Protein AF-A0A5B8KU85-F1 (afdb_monomer)

Solvent-accessible surface area (backbone atoms only — not comparable to full-atom values): 4201 Å² total; per-residue (Å²): 85,73,48,79,49,76,48,77,56,95,94,36,84,43,81,46,75,49,74,78,46,80,67,98,59,93,73,64,52,75,54,101,89,48,78,44,42,68,50,74,60,89,95,45,77,44,77,50,53,71,74,56,41,55,55,49,46,60,71,75,65,62,131

Structure (mmCIF, N/CA/C/O backbone):
data_AF-A0A5B8KU85-F1
#
_entry.id   AF-A0A5B8KU85-F1
#
loop_
_atom_site.group_PDB
_atom_site.id
_atom_site.type_symbol
_atom_site.label_atom_id
_atom_site.label_alt_id
_atom_site.label_comp_id
_atom_site.label_asym_id
_atom_site.label_entity_id
_atom_site.label_seq_id
_atom_site.pdbx_PDB_ins_code
_atom_site.Cartn_x
_atom_site.Cartn_y
_atom_site.Cartn_z
_atom_site.occupancy
_atom_site.B_iso_or_equiv
_atom_site.auth_seq_id
_atom_site.auth_comp_id
_atom_site.auth_asym_id
_atom_site.auth_atom_id
_atom_site.pdbx_PDB_model_num
ATOM 1 N N . MET A 1 1 ? -10.229 -1.046 -8.149 1.00 79.12 1 MET A N 1
ATOM 2 C CA . MET A 1 1 ? -9.690 -2.104 -9.046 1.00 79.12 1 MET A CA 1
ATOM 3 C C . MET A 1 1 ? -8.211 -1.831 -9.342 1.00 79.12 1 MET A C 1
ATOM 5 O O . MET A 1 1 ? -7.849 -0.658 -9.377 1.00 79.12 1 MET A O 1
ATOM 9 N N . TYR A 1 2 ? -7.362 -2.851 -9.529 1.00 90.25 2 TYR A N 1
ATOM 10 C CA . TYR A 1 2 ? -5.973 -2.665 -9.984 1.00 90.25 2 TYR A CA 1
ATOM 11 C C . TYR A 1 2 ? -5.724 -3.375 -11.315 1.00 90.25 2 TYR A C 1
ATOM 13 O O . TYR A 1 2 ? -6.410 -4.342 -11.640 1.00 90.25 2 TYR A O 1
ATOM 21 N N . GLU A 1 3 ? -4.744 -2.890 -12.066 1.00 95.38 3 GLU A N 1
ATOM 22 C CA . GLU A 1 3 ? -4.257 -3.500 -13.299 1.00 95.38 3 GLU A CA 1
ATOM 23 C C . GLU A 1 3 ? -2.751 -3.732 -13.177 1.00 95.38 3 GLU A C 1
ATOM 25 O O . GLU A 1 3 ? -2.031 -2.895 -12.633 1.00 95.38 3 GLU A O 1
ATOM 30 N N . VAL A 1 4 ? -2.278 -4.882 -13.654 1.00 96.75 4 VAL A N 1
ATOM 31 C CA . VAL A 1 4 ? -0.847 -5.196 -13.712 1.00 96.75 4 VAL A CA 1
ATOM 32 C C . VAL A 1 4 ? -0.466 -5.368 -15.166 1.00 96.75 4 VAL A C 1
ATOM 34 O O . VAL A 1 4 ? -1.074 -6.164 -15.880 1.00 96.75 4 VAL A O 1
ATOM 37 N N . ARG A 1 5 ? 0.570 -4.652 -15.587 1.00 97.19 5 ARG A N 1
ATOM 38 C CA . ARG A 1 5 ? 1.164 -4.782 -16.916 1.00 97.19 5 ARG A CA 1
ATOM 39 C C . ARG A 1 5 ? 2.676 -4.852 -16.803 1.00 97.19 5 ARG A C 1
ATOM 41 O O . ARG A 1 5 ? 3.269 -4.262 -15.903 1.00 97.19 5 ARG A O 1
ATOM 48 N N . PHE A 1 6 ? 3.297 -5.573 -17.723 1.00 97.75 6 PHE A N 1
ATOM 49 C CA . PHE A 1 6 ? 4.747 -5.700 -17.783 1.00 97.75 6 PHE A CA 1
ATOM 50 C C . PHE A 1 6 ? 5.288 -4.870 -18.941 1.00 97.75 6 PHE A C 1
ATOM 52 O O . PHE A 1 6 ? 4.664 -4.790 -19.999 1.00 97.75 6 PHE A O 1
ATOM 59 N N . ALA A 1 7 ? 6.440 -4.243 -18.734 1.00 97.50 7 ALA A N 1
ATOM 60 C CA . ALA A 1 7 ? 7.133 -3.471 -19.755 1.00 97.50 7 ALA A CA 1
ATOM 61 C C . ALA A 1 7 ? 8.638 -3.725 -19.671 1.00 97.50 7 ALA A C 1
AT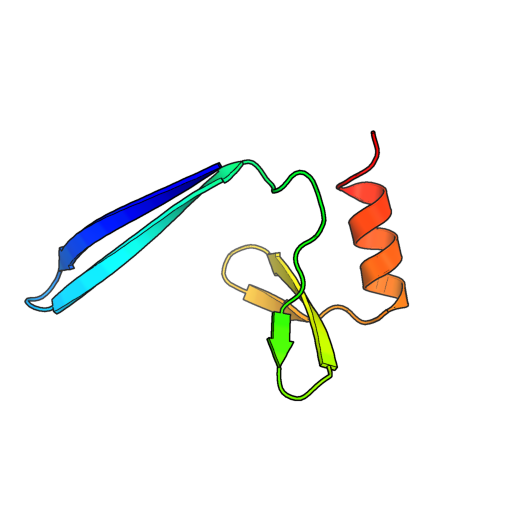OM 63 O O . ALA A 1 7 ? 9.155 -4.083 -18.614 1.00 97.50 7 ALA A O 1
ATOM 64 N N . THR A 1 8 ? 9.342 -3.512 -20.779 1.00 98.12 8 THR A N 1
ATOM 65 C CA . THR A 1 8 ? 10.806 -3.477 -20.781 1.00 98.12 8 THR A CA 1
ATOM 66 C C . THR A 1 8 ? 11.261 -2.029 -20.653 1.00 98.12 8 THR A C 1
ATOM 68 O O . THR A 1 8 ? 10.851 -1.178 -21.442 1.00 98.12 8 THR A O 1
ATOM 71 N N . HIS A 1 9 ? 12.106 -1.745 -19.667 1.00 96.88 9 HIS A N 1
ATOM 72 C CA . HIS A 1 9 ? 12.726 -0.440 -19.456 1.00 96.88 9 HIS A CA 1
ATOM 73 C C . HIS A 1 9 ? 14.203 -0.652 -19.126 1.00 96.88 9 HIS A C 1
ATOM 75 O O . HIS A 1 9 ? 14.510 -1.431 -18.228 1.00 96.88 9 HIS A O 1
ATOM 81 N N . GLU A 1 10 ? 15.107 -0.009 -19.873 1.00 96.94 10 GLU A N 1
ATOM 82 C CA . GLU A 1 10 ? 16.564 -0.183 -19.715 1.00 96.94 10 GLU A CA 1
ATOM 83 C C . GLU A 1 10 ? 16.990 -1.664 -19.684 1.00 96.94 10 GLU A C 1
ATOM 85 O O . GLU A 1 10 ? 17.676 -2.111 -18.768 1.00 96.94 10 GLU A O 1
ATOM 90 N N . GLU A 1 11 ? 16.501 -2.449 -20.653 1.00 97.38 11 GLU A N 1
ATOM 91 C CA . GLU A 1 11 ? 16.755 -3.899 -20.775 1.00 97.38 11 GLU A CA 1
ATOM 92 C C . GLU A 1 11 ? 16.254 -4.757 -19.593 1.00 97.38 11 GLU A C 1
ATOM 94 O O . GLU A 1 11 ? 16.452 -5.971 -19.571 1.00 97.38 11 GLU A O 1
ATOM 99 N N . LYS A 1 12 ? 15.5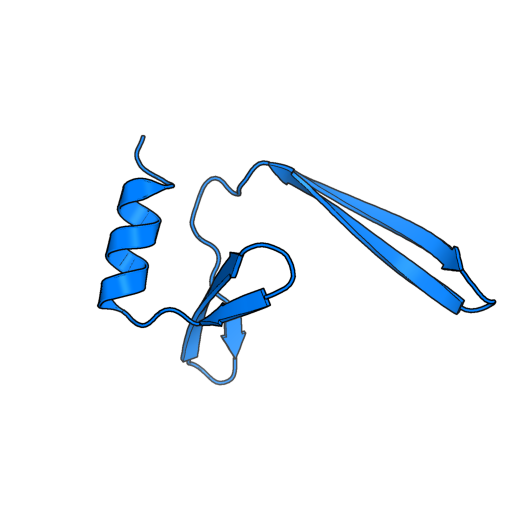38 -4.165 -18.629 1.00 97.94 12 LYS A N 1
ATOM 100 C CA . LYS A 1 12 ? 14.942 -4.864 -17.487 1.00 97.94 12 LYS A CA 1
ATOM 101 C C . LYS A 1 12 ? 13.444 -5.035 -17.680 1.00 97.94 12 LYS A C 1
ATOM 103 O O . LYS A 1 12 ? 12.745 -4.119 -18.113 1.00 97.94 12 LYS A O 1
ATOM 108 N N . LEU A 1 13 ? 12.940 -6.208 -17.304 1.00 97.69 13 LEU A N 1
ATOM 109 C CA . LEU A 1 13 ? 11.506 -6.451 -17.197 1.00 97.69 13 LEU A CA 1
ATOM 110 C C . LEU A 1 13 ? 10.988 -5.803 -15.909 1.00 97.69 13 LEU A C 1
ATOM 112 O O . LEU A 1 13 ? 11.419 -6.162 -14.814 1.00 97.69 13 LEU A O 1
ATOM 116 N N . VAL A 1 14 ? 10.059 -4.860 -16.039 1.00 97.88 14 VAL A N 1
ATOM 117 C CA . VAL A 1 14 ? 9.428 -4.165 -14.914 1.00 97.88 14 VAL A CA 1
ATOM 118 C C . VAL A 1 14 ? 7.937 -4.481 -14.854 1.00 97.88 14 VAL A C 1
ATOM 120 O O . VAL A 1 14 ? 7.275 -4.612 -15.885 1.00 97.88 14 VAL A O 1
ATOM 123 N N . ALA A 1 15 ? 7.406 -4.591 -13.636 1.0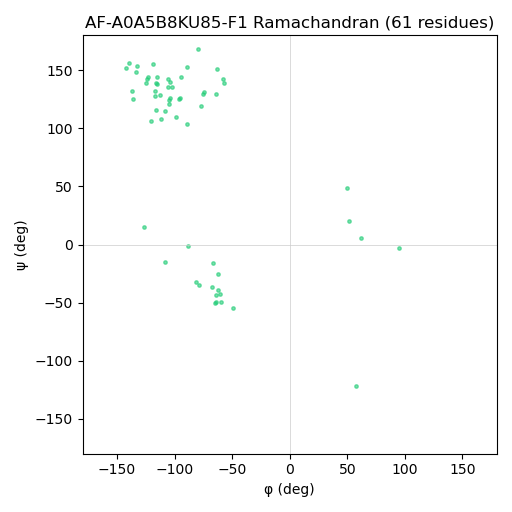0 97.62 15 ALA A N 1
ATOM 124 C CA . ALA A 1 15 ? 5.972 -4.680 -13.385 1.00 97.62 15 ALA A CA 1
ATOM 125 C C . ALA A 1 15 ? 5.431 -3.290 -13.038 1.00 97.62 15 ALA A C 1
ATOM 127 O O . ALA A 1 15 ? 5.916 -2.636 -12.115 1.00 97.62 15 ALA A O 1
ATOM 128 N N . ILE A 1 16 ? 4.415 -2.850 -13.772 1.00 96.81 16 ILE A N 1
ATOM 129 C CA . ILE A 1 16 ? 3.684 -1.612 -13.521 1.00 96.81 16 ILE A CA 1
ATOM 130 C C . ILE A 1 16 ? 2.336 -2.006 -12.922 1.00 96.81 16 ILE A C 1
ATOM 132 O O . ILE A 1 16 ? 1.575 -2.756 -13.536 1.00 96.81 16 ILE A O 1
ATOM 136 N N . VAL A 1 17 ? 2.070 -1.523 -11.709 1.00 95.94 17 VAL A N 1
ATOM 137 C CA . VAL A 1 17 ? 0.832 -1.788 -10.970 1.00 95.94 17 VAL A CA 1
ATOM 138 C C . VAL A 1 17 ? 0.047 -0.487 -10.870 1.00 95.94 17 VAL A C 1
ATOM 140 O O . VAL A 1 17 ? 0.419 0.414 -10.119 1.00 95.94 17 VAL A O 1
ATOM 143 N N . ASP A 1 18 ? -1.044 -0.406 -11.622 1.00 95.12 18 ASP A N 1
ATOM 144 C CA . ASP A 1 18 ? -1.906 0.768 -11.690 1.00 95.12 18 ASP A CA 1
ATOM 145 C C . ASP A 1 18 ? -3.126 0.562 -10.776 1.00 95.12 18 ASP A C 1
ATOM 147 O O . ASP A 1 18 ? -4.011 -0.256 -11.045 1.00 95.12 18 ASP A O 1
ATOM 151 N N . ILE A 1 19 ? -3.177 1.302 -9.663 1.00 92.06 19 ILE A N 1
ATOM 152 C CA . ILE A 1 19 ? -4.316 1.299 -8.733 1.00 92.06 19 ILE A CA 1
ATOM 153 C C . ILE A 1 19 ? -5.315 2.366 -9.188 1.00 92.06 19 ILE A C 1
ATOM 155 O O . ILE A 1 19 ? -5.092 3.555 -8.976 1.00 92.06 19 ILE A O 1
ATOM 159 N N . LYS A 1 20 ? -6.422 1.950 -9.815 1.00 90.19 20 LYS A N 1
ATOM 160 C CA . LYS A 1 20 ? -7.425 2.881 -10.372 1.00 90.19 20 LYS A CA 1
ATOM 161 C C . LYS A 1 20 ? -8.348 3.460 -9.306 1.00 90.19 20 LYS A C 1
ATOM 163 O O . LYS A 1 20 ? -8.759 4.609 -9.390 1.00 90.19 20 LYS A O 1
ATOM 168 N N . GLU A 1 21 ? -8.667 2.657 -8.297 1.00 89.31 21 GLU A N 1
ATOM 169 C CA . GLU A 1 21 ? -9.585 3.036 -7.227 1.00 89.31 21 GLU A CA 1
ATOM 170 C C . GLU A 1 21 ? -9.100 2.484 -5.896 1.00 89.31 21 GLU A C 1
ATOM 172 O O . GLU A 1 21 ? -8.490 1.409 -5.831 1.00 89.31 21 GLU A O 1
ATOM 177 N N . ARG A 1 22 ? -9.454 3.195 -4.827 1.00 86.25 22 ARG A N 1
ATOM 178 C CA . ARG A 1 22 ? -9.295 2.723 -3.456 1.00 86.25 22 ARG A CA 1
ATOM 179 C 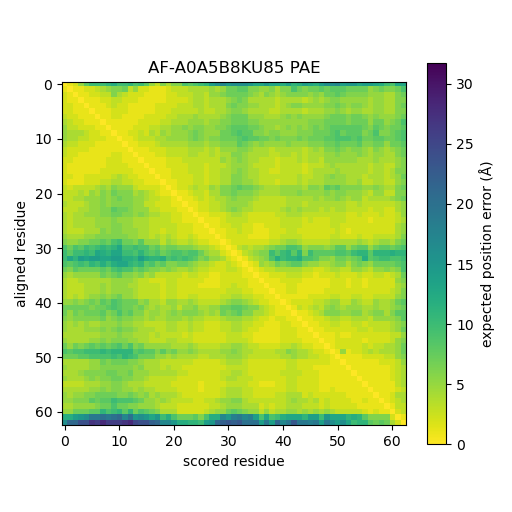C . ARG A 1 22 ? -10.051 1.401 -3.265 1.00 86.25 22 ARG A C 1
ATOM 181 O O . ARG A 1 22 ? -11.132 1.205 -3.811 1.00 86.25 22 ARG A O 1
ATOM 188 N N . ALA A 1 23 ? -9.477 0.488 -2.484 1.00 88.81 23 ALA A N 1
ATOM 189 C CA . ALA A 1 23 ? -10.158 -0.747 -2.104 1.00 88.81 23 ALA A CA 1
ATOM 190 C C . ALA A 1 23 ? -11.418 -0.439 -1.266 1.00 88.81 23 ALA A C 1
ATOM 192 O O . ALA A 1 23 ? -11.408 0.537 -0.523 1.00 88.81 23 ALA A O 1
ATOM 193 N N . PRO A 1 24 ? -12.475 -1.271 -1.297 1.00 88.81 24 PRO A N 1
ATOM 194 C CA . PRO A 1 24 ? -13.694 -1.045 -0.507 1.00 88.81 24 PRO A CA 1
ATOM 195 C C . PRO A 1 24 ? -13.470 -1.169 1.007 1.00 88.81 24 PRO A C 1
ATOM 197 O O . PRO A 1 24 ? -14.298 -0.732 1.796 1.00 88.81 24 PRO A O 1
ATOM 200 N N . LYS A 1 25 ? -12.348 -1.767 1.426 1.00 91.06 25 LYS A N 1
ATOM 201 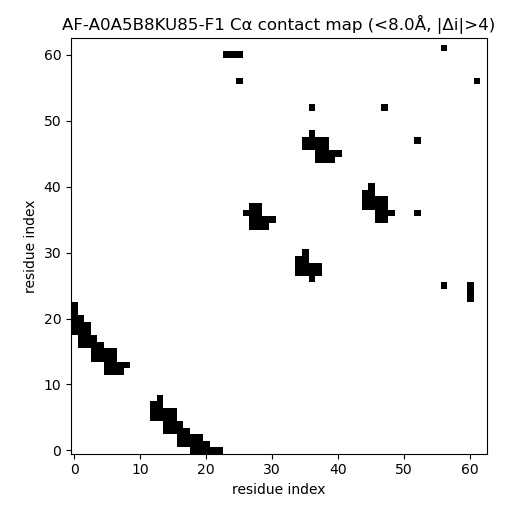C CA . LYS A 1 25 ? -11.922 -1.869 2.825 1.00 91.06 25 LYS A CA 1
ATOM 202 C C . LYS A 1 25 ? -10.445 -1.483 2.956 1.00 91.06 25 LYS A C 1
ATOM 204 O O . LYS A 1 25 ? -9.703 -1.655 1.984 1.00 91.06 25 LYS A O 1
ATOM 209 N N . PRO A 1 26 ? -10.006 -0.996 4.129 1.00 92.56 26 PRO A N 1
ATOM 210 C CA . PRO A 1 26 ? -8.597 -0.736 4.399 1.00 92.56 26 PRO A CA 1
ATOM 211 C C . PRO A 1 26 ? -7.749 -1.999 4.211 1.00 92.56 26 PRO A C 1
ATOM 213 O O . PRO A 1 26 ? -8.156 -3.094 4.605 1.00 92.56 26 PRO A O 1
ATOM 216 N N . ALA A 1 27 ? -6.570 -1.844 3.611 1.00 92.00 27 ALA A N 1
ATOM 217 C CA . ALA A 1 27 ? -5.613 -2.927 3.413 1.00 92.00 27 ALA A CA 1
ATOM 218 C C . ALA A 1 27 ? -4.478 -2.829 4.440 1.00 92.00 27 ALA A C 1
ATOM 220 O O . ALA A 1 27 ? -3.934 -1.747 4.653 1.00 92.00 27 ALA A O 1
ATOM 221 N N . TYR A 1 28 ? -4.113 -3.963 5.039 1.00 93.94 28 TYR A N 1
ATOM 222 C CA . TYR A 1 28 ? -3.029 -4.074 6.017 1.00 93.94 28 TYR A CA 1
ATOM 223 C C . TYR A 1 28 ? -1.921 -4.965 5.465 1.00 93.94 28 TYR A C 1
ATOM 225 O O . TYR A 1 28 ? -2.206 -6.012 4.872 1.00 93.94 28 TYR A O 1
ATOM 233 N N . LEU A 1 29 ? -0.669 -4.572 5.693 1.00 94.31 29 LEU A N 1
ATOM 234 C CA . LEU A 1 29 ? 0.479 -5.442 5.476 1.00 94.31 29 LEU A CA 1
ATOM 235 C C . LEU A 1 29 ? 0.526 -6.460 6.619 1.00 94.31 29 LEU A C 1
ATOM 237 O O . LEU A 1 29 ? 0.423 -6.089 7.788 1.00 94.31 29 LEU A O 1
ATO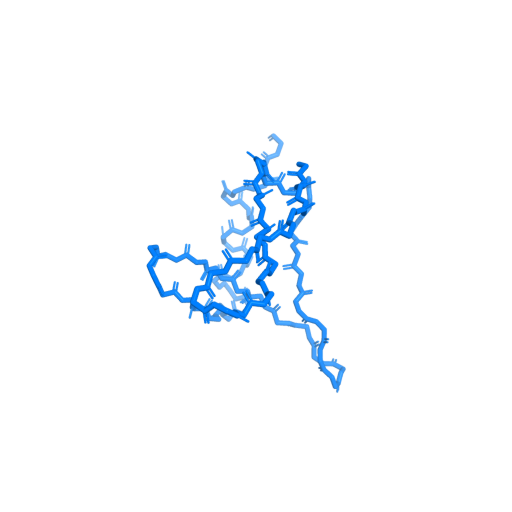M 241 N N . LYS A 1 30 ? 0.636 -7.743 6.273 1.00 93.00 30 LYS A N 1
ATOM 242 C CA . LYS A 1 30 ? 0.803 -8.827 7.242 1.00 93.00 30 LYS A CA 1
ATOM 243 C C . LYS A 1 30 ? 2.230 -9.337 7.137 1.00 93.00 30 LYS A C 1
ATOM 245 O O . LYS A 1 30 ? 2.575 -9.910 6.106 1.00 93.00 30 LYS A O 1
ATOM 250 N N . ASP A 1 31 ? 3.011 -9.160 8.191 1.00 86.94 31 ASP A N 1
ATOM 251 C CA . ASP A 1 31 ? 4.361 -9.707 8.293 1.00 86.94 31 ASP A CA 1
ATOM 252 C C . ASP A 1 31 ? 4.571 -10.296 9.688 1.00 86.94 31 ASP A C 1
ATOM 254 O O . ASP A 1 31 ? 4.192 -9.689 10.681 1.00 86.94 31 ASP A O 1
ATOM 258 N N . GLY A 1 32 ? 5.098 -11.516 9.778 1.00 81.38 32 GLY A N 1
ATOM 259 C CA . GLY A 1 32 ? 5.488 -12.127 11.057 1.00 81.38 32 GLY A CA 1
ATOM 260 C C . GLY A 1 32 ? 4.443 -12.142 12.191 1.00 81.38 32 GLY A C 1
ATOM 261 O O . GLY A 1 32 ? 4.822 -12.280 13.349 1.00 81.38 32 GLY A O 1
ATOM 262 N N . GLY A 1 33 ? 3.145 -11.993 11.898 1.00 84.25 33 GLY A N 1
ATOM 263 C CA . GLY A 1 33 ? 2.072 -11.918 12.900 1.00 84.25 33 GLY A CA 1
ATOM 264 C C . GLY A 1 33 ? 1.660 -10.501 13.319 1.00 84.25 33 GLY A C 1
ATOM 265 O O . GLY A 1 33 ? 0.692 -10.358 14.068 1.00 84.25 33 GLY A O 1
ATOM 266 N N . THR A 1 34 ? 2.319 -9.457 12.816 1.00 85.69 34 THR A N 1
ATOM 267 C CA . THR A 1 34 ? 1.864 -8.070 12.957 1.00 85.69 34 THR A CA 1
ATOM 268 C C . THR A 1 34 ? 0.934 -7.687 11.805 1.00 85.69 34 THR A C 1
ATOM 270 O O . THR A 1 34 ? 0.969 -8.257 10.708 1.00 85.69 34 THR A O 1
ATOM 273 N N . GLN A 1 35 ? 0.038 -6.738 12.078 1.00 90.44 35 GLN A N 1
ATOM 274 C CA . GLN A 1 35 ? -0.765 -6.068 11.060 1.00 90.44 35 GLN A CA 1
ATOM 275 C C . GLN A 1 35 ? -0.394 -4.597 11.060 1.00 90.44 35 GLN A C 1
ATOM 277 O O . GLN A 1 35 ? -0.616 -3.891 12.042 1.00 90.44 35 GLN A O 1
ATOM 282 N N . GLU A 1 36 ? 0.174 -4.145 9.954 1.00 94.69 36 GLU A N 1
ATOM 283 C CA . GLU A 1 36 ? 0.702 -2.797 9.825 1.00 94.69 36 GLU A CA 1
ATOM 284 C C . GLU A 1 36 ? -0.088 -2.023 8.778 1.00 94.69 36 GLU A C 1
ATOM 286 O O . GLU A 1 36 ? -0.444 -2.545 7.716 1.00 94.69 36 GLU A O 1
ATOM 291 N N . PHE A 1 37 ? -0.379 -0.761 9.087 1.00 95.12 37 PHE A N 1
ATOM 292 C CA . PHE A 1 37 ? -1.119 0.118 8.198 1.00 95.12 37 PHE A CA 1
ATOM 293 C C . PHE A 1 37 ? -0.219 1.236 7.687 1.00 95.12 37 PHE A C 1
ATOM 295 O O . PHE A 1 37 ? 0.430 1.945 8.460 1.00 95.12 37 PHE A O 1
ATOM 302 N N . TYR A 1 38 ? -0.207 1.402 6.369 1.00 95.38 38 TYR A N 1
ATOM 303 C CA . TYR A 1 38 ? 0.620 2.384 5.687 1.00 95.38 38 TYR A CA 1
ATOM 304 C C . TYR A 1 38 ? -0.236 3.292 4.825 1.00 95.38 38 TYR A C 1
ATOM 306 O O . TYR A 1 38 ? -1.175 2.854 4.159 1.00 95.38 38 TYR A O 1
ATOM 314 N N . VAL A 1 39 ? 0.147 4.562 4.788 1.00 94.12 39 VAL A N 1
ATOM 315 C CA . VAL A 1 39 ? -0.423 5.551 3.877 1.00 94.12 39 VAL A CA 1
ATOM 316 C C . VAL A 1 39 ? 0.689 6.156 3.041 1.00 94.12 39 VAL A C 1
ATOM 318 O O . VAL A 1 39 ? 1.812 6.351 3.516 1.00 94.12 39 VAL A O 1
ATOM 321 N N . ARG A 1 40 ? 0.380 6.449 1.779 1.00 92.94 40 ARG A N 1
ATOM 322 C CA . ARG A 1 40 ? 1.308 7.123 0.877 1.00 92.94 40 ARG A CA 1
ATOM 323 C C . ARG A 1 40 ? 0.906 8.580 0.720 1.00 92.94 40 ARG A C 1
ATOM 325 O O . ARG A 1 40 ? -0.222 8.876 0.334 1.00 92.94 40 ARG A O 1
ATOM 332 N N . THR A 1 41 ? 1.857 9.468 0.974 1.00 89.19 41 THR A N 1
ATOM 333 C CA . THR A 1 41 ? 1.727 10.908 0.772 1.00 89.19 41 THR A CA 1
ATOM 334 C C . THR A 1 41 ? 2.807 11.323 -0.216 1.00 89.19 41 THR A C 1
ATOM 336 O O . THR A 1 41 ? 3.988 11.359 0.124 1.00 89.19 41 THR A O 1
ATOM 339 N N . SER A 1 42 ? 2.410 11.615 -1.458 1.00 89.56 42 SER A N 1
ATOM 340 C CA . SER A 1 42 ? 3.344 11.882 -2.559 1.00 89.56 42 SER A CA 1
ATOM 341 C C . SER A 1 42 ? 4.312 10.699 -2.789 1.00 89.5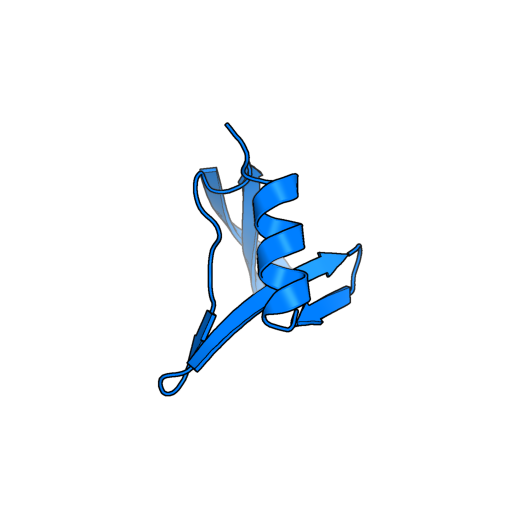6 42 SER A C 1
ATOM 343 O O . SER A 1 42 ? 3.887 9.567 -3.047 1.00 89.56 42 SER A O 1
ATOM 345 N N . ASN A 1 43 ? 5.619 10.932 -2.696 1.00 93.38 43 ASN A N 1
ATOM 346 C CA . ASN A 1 43 ? 6.671 9.932 -2.839 1.00 93.38 43 ASN A CA 1
ATOM 347 C C . ASN A 1 43 ? 7.047 9.225 -1.524 1.00 93.38 43 ASN A C 1
ATOM 349 O O . ASN A 1 43 ? 7.890 8.332 -1.561 1.00 93.38 43 ASN A O 1
ATOM 353 N N . LEU A 1 44 ?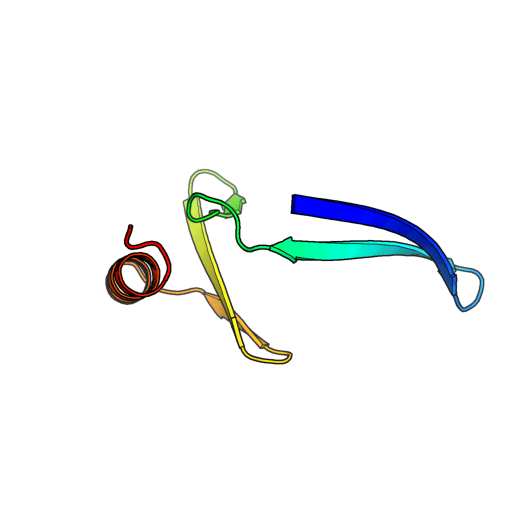 6.432 9.586 -0.392 1.00 95.25 44 LEU A N 1
ATOM 354 C CA . LEU A 1 44 ? 6.736 9.015 0.919 1.00 95.25 44 LEU A CA 1
ATOM 355 C C . LEU A 1 44 ? 5.644 8.044 1.377 1.00 95.25 44 LEU A C 1
ATOM 357 O O . LEU A 1 44 ? 4.454 8.354 1.321 1.00 95.25 44 LEU A O 1
ATOM 361 N N . THR A 1 45 ? 6.061 6.897 1.907 1.00 95.62 45 THR A N 1
ATOM 362 C CA . THR A 1 45 ? 5.182 5.939 2.589 1.00 95.62 45 THR A CA 1
ATOM 363 C C . THR A 1 45 ? 5.415 6.041 4.094 1.00 95.62 45 THR A C 1
ATOM 365 O O . THR A 1 45 ? 6.548 5.902 4.549 1.00 95.62 45 THR A O 1
ATOM 368 N N . LYS A 1 46 ? 4.354 6.284 4.871 1.00 95.12 46 LYS A N 1
ATOM 369 C CA . LYS A 1 46 ? 4.402 6.393 6.336 1.00 95.12 46 LYS A CA 1
ATOM 370 C C . LYS A 1 46 ? 3.568 5.281 6.971 1.00 95.12 46 LYS A C 1
ATOM 372 O O . LYS A 1 46 ? 2.412 5.092 6.595 1.00 95.12 46 LYS A O 1
ATOM 377 N N . GLN A 1 47 ? 4.138 4.596 7.961 1.00 95.75 47 GLN A N 1
ATOM 378 C CA . GLN A 1 47 ? 3.389 3.714 8.858 1.00 95.75 47 GLN A CA 1
ATOM 379 C C . GLN A 1 47 ? 2.583 4.556 9.849 1.00 95.75 47 GLN A C 1
ATOM 381 O O . GLN A 1 47 ? 3.127 5.474 10.472 1.00 95.75 47 GLN A O 1
ATOM 386 N N . LEU A 1 48 ? 1.298 4.255 10.000 1.00 95.31 48 LEU A N 1
ATOM 387 C CA . LEU A 1 48 ? 0.458 4.883 11.015 1.00 95.31 48 LEU A CA 1
ATOM 388 C C . LEU A 1 48 ? 0.411 4.020 12.275 1.00 95.31 48 LEU A C 1
ATOM 390 O O . LEU A 1 48 ? 0.403 2.791 12.205 1.00 95.31 48 LEU A O 1
ATOM 394 N N . LYS A 1 49 ? 0.359 4.674 13.439 1.00 92.75 49 LYS A N 1
ATOM 395 C CA . LYS A 1 49 ? 0.063 4.006 14.715 1.00 92.75 49 LYS A CA 1
ATOM 396 C C . LYS A 1 49 ? -1.446 3.787 14.861 1.00 92.75 49 LYS A C 1
ATOM 398 O O . LYS A 1 49 ? -2.223 4.373 14.110 1.00 92.75 49 LYS A O 1
ATOM 403 N N . ASN A 1 50 ? -1.865 2.982 15.839 1.00 88.94 50 ASN A N 1
ATOM 404 C CA . ASN A 1 50 ? -3.270 2.583 16.023 1.00 88.94 50 ASN A CA 1
ATOM 405 C C . ASN A 1 50 ? -4.251 3.774 16.000 1.00 88.94 50 ASN A C 1
ATOM 407 O O . ASN A 1 50 ? -5.130 3.817 15.147 1.00 88.94 50 ASN A O 1
ATOM 411 N N . GLU A 1 51 ? -4.040 4.799 16.834 1.00 91.06 51 GLU A N 1
ATOM 412 C CA . GLU A 1 51 ? -4.940 5.967 16.881 1.00 91.06 51 GLU A CA 1
ATOM 413 C C . GLU A 1 51 ? -4.991 6.761 15.561 1.00 91.06 51 GLU A C 1
ATOM 415 O O . GLU A 1 51 ? -6.048 7.242 15.146 1.00 91.06 51 GLU A O 1
ATOM 420 N N . GLU A 1 52 ? -3.847 6.916 14.884 1.00 93.69 52 GLU A N 1
ATOM 421 C CA . GLU A 1 52 ? -3.781 7.579 13.575 1.00 93.69 52 GLU A CA 1
ATOM 422 C C . GLU A 1 52 ? -4.492 6.744 12.500 1.00 93.69 52 GLU A C 1
ATOM 424 O O . GLU A 1 52 ? -5.140 7.305 11.617 1.00 93.69 52 GLU A O 1
ATOM 429 N N . THR A 1 53 ? -4.389 5.417 12.592 1.00 94.00 53 THR A N 1
ATOM 430 C CA . THR A 1 53 ? -5.004 4.456 11.671 1.00 94.00 53 THR A CA 1
ATOM 431 C C . THR A 1 53 ? -6.523 4.521 11.756 1.00 94.00 53 THR A C 1
ATOM 433 O O . THR A 1 53 ? -7.174 4.714 10.729 1.00 94.00 53 THR A O 1
ATOM 436 N N . ASP A 1 54 ? -7.090 4.465 12.962 1.00 92.06 54 ASP A N 1
ATOM 437 C CA . ASP A 1 54 ? -8.544 4.523 13.170 1.00 92.06 54 ASP A CA 1
ATOM 438 C C . ASP A 1 54 ? -9.137 5.841 12.653 1.00 92.06 54 ASP A C 1
ATOM 440 O O . ASP A 1 54 ? -10.162 5.871 11.957 1.00 92.06 54 ASP A O 1
ATOM 444 N N . ARG A 1 55 ? -8.450 6.959 12.920 1.00 93.69 55 ARG A N 1
ATOM 445 C CA . ARG A 1 55 ? -8.836 8.276 12.396 1.00 93.69 55 ARG A CA 1
ATOM 446 C C . ARG A 1 55 ? -8.745 8.328 10.872 1.00 93.69 55 ARG A C 1
ATOM 448 O O . ARG A 1 55 ? -9.642 8.860 10.216 1.00 93.69 55 ARG A O 1
ATOM 455 N N . TYR A 1 56 ? -7.675 7.781 10.298 1.00 93.62 56 TYR A N 1
ATOM 456 C CA . TYR A 1 56 ? -7.484 7.776 8.853 1.00 93.62 56 TYR A CA 1
ATOM 457 C C . TYR A 1 56 ? -8.571 6.952 8.160 1.00 93.62 56 TYR A C 1
ATOM 459 O O . TYR A 1 56 ? -9.221 7.455 7.245 1.00 93.62 56 TYR A O 1
ATOM 467 N N . ILE A 1 57 ? -8.822 5.730 8.633 1.00 92.81 57 ILE A N 1
ATOM 468 C CA . ILE A 1 57 ? -9.839 4.827 8.086 1.00 92.81 57 ILE A CA 1
ATOM 469 C C . ILE A 1 57 ? -11.226 5.458 8.175 1.00 92.81 57 ILE A C 1
ATOM 471 O O . ILE A 1 57 ? -11.917 5.541 7.163 1.00 92.81 57 ILE A O 1
ATOM 475 N N . SER A 1 58 ? -11.610 5.984 9.339 1.00 91.06 58 SER A N 1
ATOM 476 C CA . SER A 1 58 ? -12.926 6.615 9.515 1.00 91.06 58 SER A CA 1
ATOM 477 C C . SER A 1 58 ? -13.139 7.852 8.638 1.00 91.06 58 SER A C 1
ATOM 479 O O . SER A 1 58 ? -14.275 8.165 8.306 1.00 91.06 58 SER A O 1
ATOM 481 N N . THR A 1 59 ? -12.077 8.545 8.228 1.00 90.81 59 THR A N 1
ATOM 482 C CA . THR A 1 59 ? -12.183 9.690 7.307 1.00 90.81 59 THR A CA 1
ATOM 483 C C . THR A 1 59 ? -12.283 9.251 5.843 1.00 90.81 59 THR A C 1
ATOM 485 O O . THR A 1 59 ? -12.912 9.923 5.034 1.00 90.81 59 THR A O 1
ATOM 488 N N . HIS A 1 60 ? -11.650 8.132 5.486 1.00 89.38 60 HIS A N 1
ATOM 489 C CA . HIS A 1 60 ? -11.409 7.745 4.093 1.00 89.38 60 HIS A CA 1
ATOM 490 C C . HIS A 1 60 ? -12.267 6.565 3.602 1.00 89.38 60 HIS A C 1
ATOM 492 O O . HIS A 1 60 ? -12.329 6.332 2.395 1.00 89.38 60 HIS A O 1
ATOM 498 N N . TRP A 1 61 ? -12.899 5.826 4.513 1.00 88.50 61 TRP A N 1
ATOM 499 C CA . TRP A 1 61 ? -13.730 4.646 4.236 1.00 88.50 61 TRP A CA 1
ATOM 500 C C . TRP A 1 61 ? -15.132 4.737 4.854 1.00 88.50 61 TRP A C 1
ATOM 502 O O . TRP A 1 61 ? -15.812 3.721 4.959 1.00 88.50 61 TRP A O 1
ATOM 512 N N . ARG A 1 62 ? -15.574 5.928 5.281 1.00 70.56 62 ARG A N 1
ATOM 513 C CA . ARG A 1 62 ? -16.980 6.122 5.661 1.00 70.56 62 ARG A CA 1
ATOM 514 C C . ARG A 1 62 ? -17.875 5.924 4.439 1.00 70.56 62 ARG A C 1
ATOM 516 O O . ARG A 1 62 ? -17.596 6.507 3.392 1.00 70.56 62 ARG A O 1
ATOM 523 N N . GLU A 1 63 ? -18.899 5.092 4.617 1.00 58.62 63 GLU A N 1
ATOM 524 C CA . GLU A 1 63 ? -20.089 5.039 3.759 1.00 58.62 63 GLU A CA 1
ATOM 525 C C . GLU A 1 63 ? -20.841 6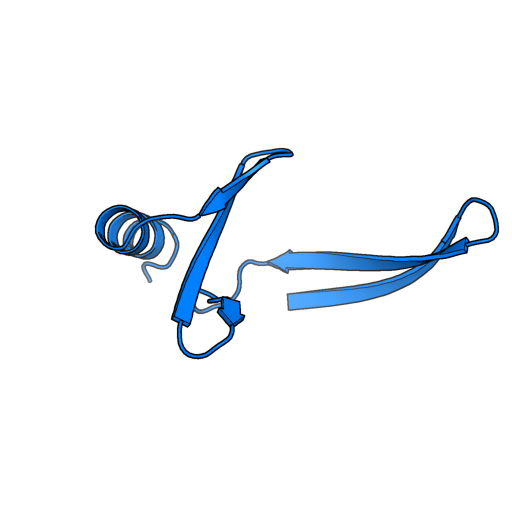.375 3.792 1.00 58.62 63 GLU A C 1
ATOM 527 O O . GLU A 1 63 ? -20.912 6.987 4.888 1.00 58.62 63 GLU A O 1
#

Radius of gyration: 15.02 Å; Cα contacts (8 Å, |Δi|>4): 67; chains: 1; bounding box: 37×24×38 Å

Secondary structure (DSSP, 8-state):
-EEEEEEEETTEEEEEEEE-S--SS---EEETTEEEEEEEETTEEEEEPHHHHHHHHHHHS--

InterPro domains:
  IPR038461 Schlafen, AlbA_2 domain superfamily [G3DSA:3.30.950.30] (1-57)

Foldseek 3Di:
DKDWDWDQDPNDIDIDIGDPDDDLAADFDDDPRDTWHWDDDPPDIDTDDPVRVVVVRCVPNPD

pLDDT: mean 91.85, std 6.46, range [58.62, 98.12]

Organism: NCBI:txid2599600

Sequence (63 aa):
MYEVRFATHEEKLVAIVDIKERAPKPAYLKDGGTQEFYVRTSNLTKQLKNEETDRYISTHWRE

Nearest PDB structures (foldseek):
  4gai-assembly2_B  TM=3.401E-01  e=9.060E+00  Homo sapiens

Mean predicted aligned error: 4.41 Å